Protein AF-A0A9Q0XD29-F1 (afdb_monomer)

InterPro domains:
  IPR019392 Mitoguardin [PF10265] (1-130)

Structure (mmCIF, N/CA/C/O backbone):
data_AF-A0A9Q0XD29-F1
#
_entry.id   AF-A0A9Q0XD29-F1
#
loop_
_atom_site.group_PDB
_atom_site.id
_atom_site.type_symbol
_atom_site.label_atom_id
_atom_site.label_alt_id
_atom_site.label_comp_id
_atom_site.label_asym_id
_atom_site.label_entity_id
_atom_site.label_seq_id
_atom_site.pdbx_PDB_ins_code
_atom_site.Cartn_x
_atom_site.Cartn_y
_atom_site.Cartn_z
_atom_site.occupancy
_atom_site.B_iso_or_equiv
_atom_site.auth_seq_id
_atom_site.auth_comp_id
_atom_site.auth_asym_id
_atom_site.auth_atom_id
_atom_site.pdbx_PDB_model_num
ATOM 1 N N . MET A 1 1 ? 3.319 -6.222 7.893 1.00 63.72 1 MET A N 1
ATOM 2 C CA . MET A 1 1 ? 4.554 -5.766 7.212 1.00 63.72 1 MET A CA 1
ATOM 3 C C . MET A 1 1 ? 4.750 -6.517 5.907 1.00 63.72 1 MET A C 1
ATOM 5 O O . MET A 1 1 ? 5.146 -5.903 4.927 1.00 63.72 1 MET A O 1
ATOM 9 N N . ASP A 1 2 ? 4.364 -7.785 5.903 1.00 78.88 2 ASP A N 1
ATOM 10 C CA . ASP A 1 2 ? 4.593 -8.788 4.866 1.00 78.88 2 ASP A CA 1
ATOM 11 C C . ASP A 1 2 ? 4.122 -8.338 3.481 1.00 78.88 2 ASP A C 1
ATOM 13 O O . ASP A 1 2 ? 4.849 -8.487 2.519 1.00 78.88 2 ASP A O 1
ATOM 17 N N . ALA A 1 3 ? 2.978 -7.652 3.365 1.00 83.06 3 ALA A N 1
ATOM 18 C CA . ALA A 1 3 ? 2.510 -7.166 2.063 1.00 83.06 3 ALA A CA 1
ATOM 19 C C . ALA A 1 3 ? 3.458 -6.145 1.395 1.00 83.06 3 ALA A C 1
ATOM 21 O O . ALA A 1 3 ? 3.564 -6.128 0.174 1.00 83.06 3 ALA A O 1
ATOM 22 N N . PHE A 1 4 ? 4.147 -5.287 2.160 1.00 86.19 4 PHE A N 1
ATOM 23 C CA . PHE A 1 4 ? 5.162 -4.386 1.592 1.00 86.19 4 PHE A CA 1
ATOM 24 C C . PHE A 1 4 ? 6.452 -5.142 1.257 1.00 86.19 4 PHE A C 1
ATOM 26 O O . PHE A 1 4 ? 7.097 -4.835 0.261 1.00 86.19 4 PHE A O 1
ATOM 33 N N . GLU A 1 5 ? 6.808 -6.140 2.064 1.00 85.44 5 GLU A N 1
ATOM 34 C CA . GLU A 1 5 ? 7.960 -7.012 1.818 1.00 85.44 5 GLU A CA 1
ATOM 35 C C . GLU A 1 5 ? 7.758 -7.889 0.572 1.00 85.44 5 GLU A C 1
ATOM 37 O O . GLU A 1 5 ? 8.674 -8.027 -0.235 1.00 85.44 5 GLU A O 1
ATOM 42 N N . ASP A 1 6 ? 6.541 -8.387 0.353 1.00 86.44 6 ASP A N 1
ATOM 43 C CA . ASP A 1 6 ? 6.123 -9.120 -0.844 1.00 86.44 6 ASP A CA 1
ATOM 44 C C . ASP A 1 6 ? 6.243 -8.252 -2.107 1.00 86.44 6 ASP A C 1
ATOM 46 O O . ASP A 1 6 ? 6.605 -8.745 -3.177 1.00 86.44 6 ASP A O 1
ATOM 50 N N . LEU A 1 7 ? 5.947 -6.949 -1.999 1.00 86.69 7 LEU A N 1
ATOM 51 C CA . LEU A 1 7 ? 6.101 -6.002 -3.110 1.00 86.69 7 LEU A CA 1
ATOM 52 C C . LEU A 1 7 ? 7.574 -5.683 -3.400 1.00 86.69 7 LEU A C 1
ATOM 54 O O . LEU A 1 7 ? 7.911 -5.433 -4.553 1.00 86.69 7 LEU A O 1
ATOM 58 N N . GLU A 1 8 ? 8.440 -5.702 -2.385 1.00 87.19 8 GLU A N 1
ATOM 59 C CA . GLU A 1 8 ? 9.890 -5.492 -2.519 1.00 87.19 8 GLU A CA 1
ATOM 60 C C . GLU A 1 8 ? 10.636 -6.740 -3.005 1.00 87.19 8 GLU A C 1
ATOM 62 O O . GLU A 1 8 ? 11.704 -6.638 -3.608 1.00 87.19 8 GLU A O 1
ATOM 67 N N . ASN A 1 9 ? 10.060 -7.925 -2.805 1.00 87.88 9 ASN A N 1
ATOM 68 C CA . ASN A 1 9 ? 10.660 -9.198 -3.189 1.00 87.88 9 ASN A CA 1
ATOM 69 C C . ASN A 1 9 ? 9.779 -9.966 -4.191 1.00 87.88 9 ASN A C 1
ATOM 71 O O . ASN A 1 9 ? 9.359 -11.092 -3.910 1.00 87.88 9 ASN A O 1
ATOM 75 N N . PRO A 1 10 ? 9.483 -9.403 -5.382 1.00 87.19 10 PRO A N 1
ATOM 76 C CA . PRO A 1 10 ? 8.622 -10.070 -6.342 1.00 87.19 10 PRO A CA 1
ATOM 77 C C . PRO A 1 10 ? 9.334 -11.264 -7.004 1.00 87.19 10 PRO A C 1
ATOM 79 O O . PRO A 1 10 ? 10.565 -11.378 -6.961 1.00 87.19 10 PRO A O 1
ATOM 82 N N . PRO A 1 11 ? 8.580 -12.141 -7.696 1.00 87.88 11 PRO A N 1
ATOM 83 C CA . PRO A 1 11 ? 9.147 -13.272 -8.424 1.00 87.88 11 PRO A CA 1
ATOM 84 C C . PRO A 1 11 ? 10.257 -12.857 -9.397 1.00 87.88 11 PRO A C 1
ATOM 86 O O . PRO A 1 11 ? 10.194 -11.797 -10.026 1.00 87.88 11 PRO A O 1
ATOM 89 N N . SER A 1 12 ? 11.247 -13.733 -9.602 1.00 88.19 12 SER A N 1
ATOM 90 C CA . SER A 1 12 ? 12.433 -13.439 -10.424 1.00 88.19 12 SER A CA 1
ATOM 91 C C . SER A 1 12 ? 12.107 -12.995 -11.856 1.00 88.19 12 SER A C 1
ATOM 93 O O . SER A 1 12 ? 12.862 -12.223 -12.441 1.00 88.19 12 SER A O 1
ATOM 95 N N . SER A 1 13 ? 10.975 -13.435 -12.416 1.00 89.25 13 SER A N 1
ATOM 96 C CA . SER A 1 13 ? 10.485 -13.007 -13.732 1.00 89.25 13 SER A CA 1
ATOM 97 C C . SER A 1 13 ? 10.150 -11.513 -13.785 1.00 89.25 13 SER A C 1
ATOM 99 O O . SER A 1 13 ? 10.501 -10.840 -14.752 1.00 89.25 13 SER A O 1
ATOM 101 N N . VAL A 1 14 ? 9.529 -10.976 -12.733 1.00 90.38 14 VAL A N 1
ATOM 102 C CA . VAL A 1 14 ? 9.222 -9.545 -12.608 1.00 90.38 14 VAL A CA 1
ATOM 103 C C . VAL A 1 14 ? 10.515 -8.753 -12.426 1.00 90.38 14 VAL A C 1
ATOM 105 O O . VAL A 1 14 ? 10.741 -7.770 -13.132 1.00 90.38 14 VAL A O 1
ATOM 108 N N . LEU A 1 15 ? 11.415 -9.226 -11.555 1.00 89.44 15 LEU A N 1
ATOM 109 C CA . LEU A 1 15 ? 12.724 -8.597 -11.352 1.00 89.44 15 LEU A CA 1
ATOM 110 C C . LEU A 1 15 ? 13.548 -8.533 -12.643 1.00 89.44 15 LEU A C 1
ATOM 112 O O . LEU A 1 15 ? 14.207 -7.526 -12.895 1.00 89.44 15 LEU A O 1
ATOM 116 N N . ALA A 1 16 ? 13.506 -9.578 -13.473 1.00 91.38 16 ALA A N 1
ATOM 117 C CA . ALA A 1 16 ? 14.219 -9.608 -14.746 1.00 91.38 16 ALA A CA 1
ATOM 118 C C . ALA A 1 16 ? 13.737 -8.506 -15.704 1.00 91.38 16 ALA A C 1
ATOM 120 O O . ALA A 1 16 ? 14.562 -7.860 -16.349 1.00 91.38 16 ALA A O 1
ATOM 121 N N . VAL A 1 17 ? 12.425 -8.249 -15.763 1.00 91.81 17 VAL A N 1
ATOM 122 C CA . VAL A 1 17 ? 11.849 -7.160 -16.570 1.00 91.81 17 VAL A CA 1
ATOM 123 C C . VAL A 1 17 ? 12.273 -5.796 -16.024 1.00 91.81 17 VAL A C 1
ATOM 125 O O . VAL A 1 17 ? 12.764 -4.961 -16.784 1.00 91.81 17 VAL A O 1
ATOM 128 N N . LEU A 1 18 ? 12.149 -5.578 -14.711 1.00 89.88 18 LEU A N 1
ATOM 129 C CA . LEU A 1 18 ? 12.488 -4.298 -14.077 1.00 89.88 18 LEU A CA 1
ATOM 130 C C . LEU A 1 18 ? 13.977 -3.944 -14.229 1.00 89.88 18 LEU A C 1
ATOM 132 O O . LEU A 1 18 ? 14.324 -2.794 -14.509 1.00 89.88 18 LEU A O 1
ATOM 136 N N . ARG A 1 19 ? 14.860 -4.943 -14.122 1.00 89.88 19 ARG A N 1
ATOM 137 C CA . ARG A 1 19 ? 16.319 -4.780 -14.246 1.00 89.88 19 ARG A CA 1
ATOM 138 C C . ARG A 1 19 ? 16.820 -4.733 -15.691 1.00 89.88 19 ARG A C 1
ATOM 140 O O . ARG A 1 19 ? 18.002 -4.469 -15.917 1.00 89.88 19 ARG A O 1
ATOM 147 N N . ASN A 1 20 ? 15.964 -4.975 -16.683 1.00 91.06 20 ASN A N 1
ATOM 148 C CA . ASN A 1 20 ? 16.371 -4.936 -18.081 1.00 91.06 20 ASN A CA 1
ATOM 149 C C . ASN A 1 20 ? 16.587 -3.484 -18.538 1.00 91.06 20 ASN A C 1
ATOM 151 O O . ASN A 1 20 ? 15.645 -2.699 -18.653 1.00 91.06 20 ASN A O 1
ATOM 155 N N . ARG A 1 21 ? 17.845 -3.121 -18.820 1.00 90.81 21 ARG A N 1
ATOM 156 C CA . ARG A 1 21 ? 18.217 -1.755 -19.223 1.00 90.81 21 ARG A CA 1
ATOM 157 C C . ARG A 1 21 ? 17.781 -1.385 -20.650 1.00 90.81 21 ARG A C 1
ATOM 159 O O . ARG A 1 21 ? 17.894 -0.225 -21.016 1.00 90.81 21 ARG A O 1
ATOM 166 N N . TRP A 1 22 ? 17.351 -2.353 -21.464 1.00 93.50 22 TRP A N 1
ATOM 167 C CA . TRP A 1 22 ? 16.911 -2.128 -22.852 1.00 93.50 22 TRP A CA 1
ATOM 168 C C . TRP A 1 22 ? 15.405 -1.868 -22.949 1.00 93.50 22 TRP A C 1
ATOM 170 O O . TRP A 1 22 ? 14.921 -1.470 -24.004 1.00 93.50 22 TRP A O 1
ATOM 180 N N . LEU A 1 23 ? 14.661 -2.095 -21.864 1.00 92.06 23 LEU A N 1
ATOM 181 C CA . LEU A 1 23 ? 13.231 -1.816 -21.795 1.00 92.06 23 LEU A CA 1
ATOM 182 C C . LEU A 1 23 ? 12.995 -0.397 -21.285 1.00 92.06 23 LEU A C 1
ATOM 184 O O . LEU A 1 23 ? 13.657 0.045 -20.344 1.00 92.06 23 LEU A O 1
ATOM 188 N N . SER A 1 24 ? 12.019 0.291 -21.880 1.00 92.88 24 SER A N 1
ATOM 189 C CA . SER A 1 24 ? 11.592 1.606 -21.408 1.00 92.88 24 SER A CA 1
ATOM 190 C C . SER A 1 24 ? 10.929 1.512 -20.036 1.00 92.88 24 SER A C 1
ATOM 192 O O . SER A 1 24 ? 10.308 0.504 -19.686 1.00 92.88 24 SER A O 1
ATOM 194 N N . ASP A 1 25 ? 10.994 2.598 -19.273 1.00 90.88 25 ASP A N 1
ATOM 195 C CA . ASP A 1 25 ? 10.361 2.652 -17.955 1.00 90.88 25 ASP A CA 1
ATOM 196 C C . ASP A 1 25 ? 8.836 2.535 -18.040 1.00 90.88 25 ASP A C 1
ATOM 198 O O . ASP A 1 25 ? 8.233 1.856 -17.216 1.00 90.88 25 ASP A O 1
ATOM 202 N N . SER A 1 26 ? 8.219 3.086 -19.091 1.00 91.25 26 SER A N 1
ATOM 203 C CA . SER A 1 26 ? 6.784 2.920 -19.360 1.00 91.25 26 SER A CA 1
ATOM 204 C C . SER A 1 26 ? 6.392 1.460 -19.601 1.00 91.25 26 SER A C 1
ATOM 206 O O . SER A 1 26 ? 5.336 1.009 -19.152 1.00 91.25 26 SER A O 1
ATOM 208 N N . PHE A 1 27 ? 7.253 0.694 -20.280 1.00 93.75 27 PHE A N 1
ATOM 209 C CA . PHE A 1 27 ? 7.034 -0.731 -20.485 1.00 93.75 27 PHE A CA 1
ATOM 210 C C . PHE A 1 27 ? 7.166 -1.496 -19.168 1.00 93.75 27 PHE A C 1
ATOM 212 O O . PHE A 1 27 ? 6.320 -2.330 -18.862 1.00 93.75 27 PHE A O 1
ATOM 219 N N . LYS A 1 28 ? 8.196 -1.191 -18.369 1.00 93.81 28 LYS A N 1
ATOM 220 C CA . LYS A 1 28 ? 8.404 -1.798 -17.046 1.00 93.81 28 LYS A CA 1
ATOM 221 C C . LYS A 1 28 ? 7.217 -1.554 -16.117 1.00 93.81 28 LYS A C 1
ATOM 223 O O . LYS A 1 28 ? 6.744 -2.494 -15.486 1.00 93.81 28 LYS A O 1
ATOM 228 N N . GLU A 1 29 ? 6.722 -0.321 -16.076 1.00 92.69 29 GLU A N 1
ATOM 229 C CA . GLU A 1 29 ? 5.557 0.082 -15.287 1.00 92.69 29 GLU A CA 1
ATOM 230 C C . GLU A 1 29 ? 4.301 -0.690 -15.7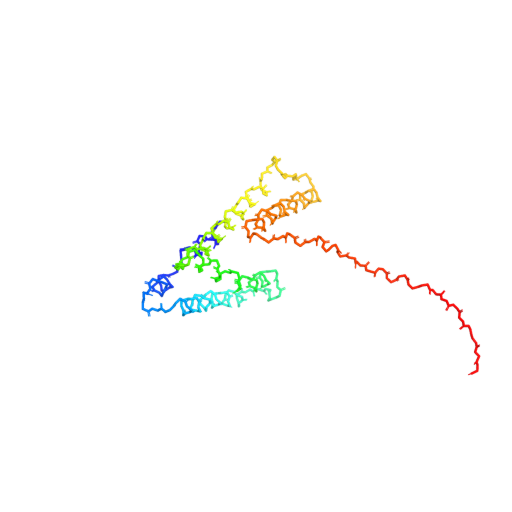22 1.00 92.69 29 GLU A C 1
ATOM 232 O O . GLU A 1 29 ? 3.632 -1.314 -14.899 1.00 92.69 29 GLU A O 1
ATOM 237 N N . THR A 1 30 ? 4.045 -0.761 -17.033 1.00 93.38 30 THR A N 1
ATOM 238 C CA . THR A 1 30 ? 2.904 -1.506 -17.596 1.00 93.38 30 THR A CA 1
ATOM 239 C C . THR A 1 30 ? 3.002 -3.009 -17.322 1.00 93.38 30 THR A C 1
ATOM 241 O O . THR A 1 30 ? 2.016 -3.647 -16.944 1.00 93.38 30 THR A O 1
ATOM 244 N N . ALA A 1 31 ? 4.187 -3.595 -17.498 1.00 92.81 31 ALA A N 1
ATOM 245 C CA . ALA A 1 31 ? 4.426 -5.013 -17.253 1.00 92.81 31 ALA A CA 1
ATOM 246 C C . ALA A 1 31 ? 4.226 -5.365 -15.773 1.00 92.81 31 ALA A C 1
ATOM 248 O O . ALA A 1 31 ? 3.580 -6.367 -15.460 1.00 92.81 31 ALA A O 1
ATOM 249 N N . LEU A 1 32 ? 4.720 -4.518 -14.866 1.00 92.44 32 LEU A N 1
ATOM 250 C CA . LEU A 1 32 ? 4.533 -4.685 -13.429 1.00 92.44 32 LEU A CA 1
ATOM 251 C C . LEU A 1 32 ? 3.057 -4.560 -13.036 1.00 92.44 32 LEU A C 1
ATOM 253 O O . LEU A 1 32 ? 2.537 -5.440 -12.352 1.00 92.44 32 LEU A O 1
ATOM 257 N N . ALA A 1 33 ? 2.360 -3.531 -13.526 1.00 92.94 33 ALA A N 1
ATOM 258 C CA . ALA A 1 33 ? 0.929 -3.361 -13.290 1.00 92.94 33 ALA A CA 1
ATOM 259 C C . ALA A 1 33 ? 0.125 -4.575 -13.774 1.00 92.94 33 ALA A C 1
ATOM 261 O O . ALA A 1 33 ? -0.728 -5.084 -13.048 1.00 92.94 33 ALA A O 1
ATOM 262 N N . THR A 1 34 ? 0.460 -5.112 -14.949 1.00 93.31 34 THR A N 1
ATOM 263 C CA . THR A 1 34 ? -0.180 -6.314 -15.505 1.00 93.31 34 THR A CA 1
ATOM 264 C C . THR A 1 34 ? 0.087 -7.558 -14.651 1.00 93.31 34 THR A C 1
ATOM 266 O O . THR A 1 34 ? -0.808 -8.390 -14.459 1.00 93.31 34 THR A O 1
ATOM 269 N N . ALA A 1 35 ? 1.299 -7.697 -14.106 1.00 92.06 35 ALA A N 1
ATOM 270 C CA . ALA A 1 35 ? 1.645 -8.793 -13.207 1.00 92.06 35 ALA A CA 1
ATOM 271 C C . ALA A 1 35 ? 0.849 -8.711 -11.893 1.00 92.06 35 ALA A C 1
ATOM 273 O O . ALA A 1 35 ? 0.194 -9.686 -11.515 1.00 92.06 35 ALA A O 1
ATOM 274 N N . CYS A 1 36 ? 0.828 -7.542 -11.242 1.00 91.94 36 CYS A N 1
ATOM 275 C CA . CYS A 1 36 ? 0.031 -7.294 -10.037 1.00 91.94 36 CYS A CA 1
ATOM 276 C C . CYS A 1 36 ? -1.461 -7.558 -10.283 1.00 91.94 36 CYS A C 1
ATOM 278 O O . CYS A 1 36 ? -2.104 -8.275 -9.514 1.00 91.94 36 CYS A O 1
ATOM 280 N N . TRP A 1 37 ? -1.993 -7.042 -11.394 1.00 93.75 37 TRP A N 1
ATOM 281 C CA . TRP A 1 37 ? -3.375 -7.252 -11.811 1.00 93.75 37 TRP A CA 1
ATOM 282 C C . TRP A 1 37 ? -3.723 -8.732 -11.952 1.00 93.75 37 TRP A C 1
ATOM 284 O O . TRP A 1 37 ? -4.737 -9.191 -11.430 1.00 93.75 37 TRP A O 1
ATOM 294 N N . SER A 1 38 ? -2.864 -9.502 -12.622 1.00 92.56 38 SER A N 1
ATOM 295 C CA . SER A 1 38 ? -3.083 -10.933 -12.852 1.00 92.56 38 SER A CA 1
ATOM 296 C C . SER A 1 38 ? -3.173 -11.707 -11.536 1.00 92.56 38 SER A C 1
ATOM 298 O O . SER A 1 38 ? -4.059 -12.548 -11.369 1.00 92.56 38 SER A O 1
ATOM 300 N N . VAL A 1 39 ? -2.304 -11.379 -10.574 1.00 91.38 39 VAL A N 1
ATOM 301 C CA . VAL A 1 39 ? -2.303 -11.978 -9.232 1.00 91.38 39 VAL A CA 1
ATOM 302 C C . VAL A 1 39 ? -3.576 -11.615 -8.468 1.00 91.38 39 VAL A C 1
ATOM 304 O O . VAL A 1 39 ? -4.246 -12.503 -7.940 1.00 91.38 39 VAL A O 1
ATOM 307 N N . LEU A 1 40 ? -3.945 -10.332 -8.428 1.00 92.00 40 LEU A N 1
ATOM 308 C CA . LEU A 1 40 ? -5.142 -9.870 -7.717 1.00 92.00 40 LEU A CA 1
ATOM 309 C C . LEU A 1 40 ? -6.421 -10.432 -8.337 1.00 92.00 40 LEU A C 1
ATOM 311 O O . LEU A 1 40 ? -7.306 -10.890 -7.617 1.00 92.00 40 LEU A O 1
ATOM 315 N N . LYS A 1 41 ? -6.499 -10.498 -9.668 1.00 91.88 41 LYS A N 1
ATOM 316 C CA . LYS A 1 41 ? -7.619 -11.113 -10.383 1.00 91.88 41 LYS A CA 1
ATOM 317 C C . LYS A 1 41 ? -7.733 -12.607 -10.092 1.00 91.88 41 LYS A C 1
ATOM 319 O O . LYS A 1 41 ? -8.846 -13.101 -9.913 1.00 91.88 41 LYS A O 1
ATOM 324 N N . ALA A 1 42 ? -6.612 -13.327 -10.025 1.00 93.62 42 ALA A N 1
ATOM 325 C CA . ALA A 1 42 ? -6.603 -14.733 -9.634 1.00 93.62 42 ALA A CA 1
ATOM 326 C C . ALA A 1 42 ? -7.080 -14.911 -8.185 1.00 93.62 42 ALA A C 1
ATOM 328 O O . ALA A 1 42 ? -7.977 -15.715 -7.946 1.00 93.62 42 ALA A O 1
ATOM 329 N N . LYS A 1 43 ? -6.568 -14.108 -7.239 1.00 92.44 43 LYS A N 1
ATOM 330 C CA . LYS A 1 43 ? -7.008 -14.137 -5.834 1.00 92.44 43 LYS A CA 1
ATOM 331 C C . LYS A 1 43 ? -8.492 -13.793 -5.682 1.00 92.44 43 LYS A C 1
ATOM 333 O O . LYS A 1 43 ? -9.193 -14.479 -4.946 1.00 92.44 43 LYS A O 1
ATOM 338 N N . ARG A 1 44 ? -9.002 -12.802 -6.422 1.00 93.56 44 ARG A N 1
ATOM 339 C CA . ARG A 1 44 ? -10.423 -12.407 -6.406 1.00 93.56 44 ARG A CA 1
ATOM 340 C C . ARG A 1 44 ? -11.347 -13.567 -6.797 1.00 93.56 44 ARG A C 1
ATOM 342 O O . ARG A 1 44 ? -12.398 -13.731 -6.194 1.00 93.56 44 ARG A O 1
ATOM 349 N N . ARG A 1 45 ? -10.940 -14.414 -7.751 1.00 93.19 45 ARG A N 1
ATOM 350 C CA . ARG A 1 45 ? -11.706 -15.609 -8.167 1.00 93.19 45 ARG A CA 1
ATOM 351 C C . ARG A 1 45 ? -11.782 -16.703 -7.101 1.00 93.19 45 ARG A C 1
ATOM 353 O O . ARG A 1 45 ? -12.633 -17.576 -7.209 1.00 93.19 45 ARG A O 1
ATOM 360 N N . LEU A 1 46 ? -10.892 -16.672 -6.112 1.00 94.12 46 LEU A N 1
ATOM 361 C CA . LEU A 1 46 ? -10.855 -17.631 -5.008 1.00 94.12 46 LEU A CA 1
ATOM 362 C C . LEU A 1 46 ? -11.660 -17.151 -3.791 1.00 94.12 46 LEU A C 1
ATOM 364 O O . LEU A 1 46 ? -11.729 -17.861 -2.789 1.00 94.12 46 LEU A O 1
ATOM 368 N N . LEU A 1 47 ? -12.252 -15.953 -3.847 1.00 94.25 47 LEU A N 1
ATOM 369 C CA . LEU A 1 47 ? -13.051 -15.422 -2.749 1.00 94.25 47 LEU A CA 1
ATOM 370 C C . LEU A 1 47 ? -14.399 -16.136 -2.666 1.00 94.25 47 LEU A C 1
ATOM 372 O O . LEU A 1 47 ? -15.125 -16.239 -3.650 1.00 94.25 47 LEU A O 1
ATOM 376 N N . MET A 1 48 ? -14.758 -16.562 -1.455 1.00 93.75 48 MET A N 1
ATOM 377 C CA . MET A 1 48 ? -16.077 -17.139 -1.178 1.00 93.75 48 MET A CA 1
ATOM 378 C C . MET A 1 48 ? -17.199 -16.099 -1.293 1.00 93.75 48 MET A C 1
ATOM 380 O O . MET A 1 48 ? -18.313 -16.439 -1.677 1.00 93.75 48 MET A O 1
ATOM 384 N N . VAL A 1 49 ? -16.905 -14.836 -0.958 1.00 93.31 49 VAL A N 1
ATOM 385 C CA . VAL A 1 49 ? -17.855 -13.718 -1.013 1.00 93.31 49 VAL A CA 1
ATOM 386 C C . VAL A 1 49 ? -17.382 -12.723 -2.081 1.00 93.31 49 VAL A C 1
ATOM 388 O O . VAL A 1 49 ? -16.430 -11.978 -1.824 1.00 93.31 49 VAL A O 1
ATOM 391 N N . PRO A 1 50 ? -18.001 -12.703 -3.277 1.00 87.94 50 PRO A N 1
ATOM 392 C CA . PRO A 1 50 ? -17.523 -11.915 -4.416 1.00 87.94 50 PRO A CA 1
ATOM 393 C C . PRO A 1 50 ? -17.614 -10.396 -4.208 1.00 87.94 50 PRO A C 1
ATOM 395 O O . PRO A 1 50 ? -16.772 -9.683 -4.744 1.00 87.94 50 PRO A O 1
ATOM 398 N N . ASP A 1 51 ? -18.540 -9.919 -3.373 1.00 91.88 51 ASP A N 1
ATOM 399 C CA . ASP A 1 51 ? -18.706 -8.499 -3.005 1.00 91.88 51 ASP A CA 1
ATOM 400 C C . ASP A 1 51 ? -18.410 -8.253 -1.515 1.00 91.88 51 ASP A C 1
ATOM 402 O O . ASP A 1 51 ? -19.001 -7.408 -0.849 1.00 91.88 51 ASP A O 1
ATOM 406 N N . GLY A 1 52 ? -17.506 -9.053 -0.947 1.00 93.75 52 GLY A N 1
ATOM 407 C CA . GLY A 1 52 ? -17.046 -8.866 0.424 1.00 93.75 52 GLY A CA 1
ATOM 408 C C . GLY A 1 52 ? -15.990 -7.765 0.542 1.00 93.75 52 GLY A C 1
ATOM 409 O O . GLY A 1 52 ? -15.402 -7.319 -0.445 1.00 93.75 52 GLY A O 1
ATOM 410 N N . PHE A 1 53 ? -15.649 -7.413 1.784 1.00 94.81 53 PHE A N 1
ATOM 411 C CA . PHE A 1 53 ? -14.577 -6.462 2.102 1.00 94.81 53 PHE A CA 1
ATOM 412 C C . PHE A 1 53 ? -13.270 -6.748 1.339 1.00 94.81 53 PHE A C 1
ATOM 414 O O . PHE A 1 53 ? -12.683 -5.841 0.757 1.00 94.81 53 PHE A O 1
ATOM 421 N N . ILE A 1 54 ? -12.842 -8.016 1.276 1.00 93.81 54 ILE A N 1
ATOM 422 C CA . ILE A 1 54 ? -11.597 -8.405 0.592 1.00 93.81 54 ILE A CA 1
ATOM 423 C C . ILE A 1 54 ? -11.668 -8.167 -0.925 1.00 93.81 54 ILE A C 1
ATOM 425 O O . ILE A 1 54 ? -10.661 -7.812 -1.534 1.00 93.81 54 ILE A O 1
ATOM 429 N N . SER A 1 55 ? -12.845 -8.303 -1.541 1.00 94.31 55 SER A N 1
ATOM 430 C CA . SER A 1 55 ? -13.016 -8.001 -2.966 1.00 94.31 55 SER A CA 1
ATOM 431 C C . SER A 1 55 ? -12.826 -6.508 -3.241 1.00 94.31 55 SER A C 1
ATOM 433 O O . SER A 1 55 ? -12.050 -6.141 -4.128 1.00 94.31 55 SER A O 1
ATOM 435 N N . HIS A 1 56 ? -13.436 -5.647 -2.417 1.00 94.56 56 HIS A N 1
ATOM 436 C CA . HIS A 1 56 ? -13.240 -4.195 -2.479 1.00 94.56 56 HIS A CA 1
ATOM 437 C C . HIS A 1 56 ? -11.796 -3.789 -2.169 1.00 94.56 56 HIS A C 1
ATOM 439 O O . HIS A 1 56 ? -11.227 -2.947 -2.865 1.00 94.56 56 HIS A O 1
ATOM 445 N N . PHE A 1 57 ? -11.165 -4.436 -1.189 1.00 92.88 57 PHE A N 1
ATOM 446 C CA . PHE A 1 57 ? -9.751 -4.241 -0.887 1.00 92.88 57 PHE A CA 1
ATOM 447 C C . PHE A 1 57 ? -8.860 -4.571 -2.093 1.00 92.88 57 PHE A C 1
ATOM 449 O O . PHE A 1 57 ? -7.941 -3.811 -2.40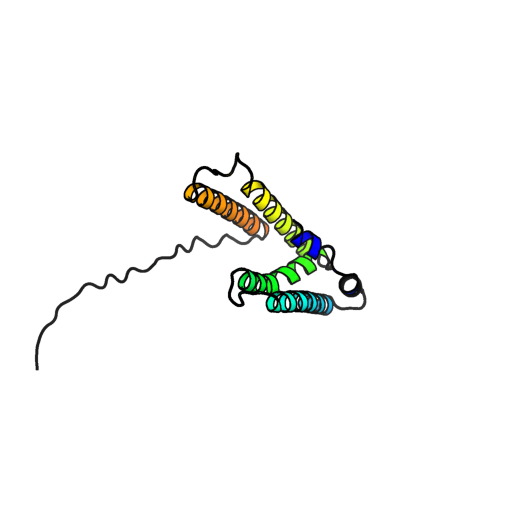3 1.00 92.88 57 PHE A O 1
ATOM 456 N N . TYR A 1 58 ? -9.146 -5.652 -2.828 1.00 93.56 58 TYR A N 1
ATOM 457 C CA . TYR A 1 58 ? -8.430 -5.960 -4.068 1.00 93.56 58 TYR A CA 1
ATOM 458 C C . TYR A 1 58 ? -8.661 -4.919 -5.157 1.00 93.56 58 TYR A C 1
ATOM 460 O O . TYR A 1 58 ? -7.724 -4.633 -5.893 1.00 93.56 58 TYR A O 1
ATOM 468 N N . SER A 1 59 ? -9.849 -4.316 -5.246 1.00 93.31 59 SER A N 1
ATOM 469 C CA . SER A 1 59 ? -10.109 -3.233 -6.205 1.00 93.31 59 SER A CA 1
ATOM 470 C C . SER A 1 59 ? -9.254 -1.997 -5.929 1.00 93.31 59 SER A C 1
ATOM 472 O O . SER A 1 59 ? -8.700 -1.421 -6.857 1.00 93.31 59 SER A O 1
ATOM 474 N N . VAL A 1 60 ? -9.061 -1.631 -4.659 1.00 93.44 60 VAL A N 1
ATOM 475 C CA . VAL A 1 60 ? -8.125 -0.554 -4.291 1.00 93.44 60 VAL A CA 1
ATOM 476 C C . VAL A 1 60 ? -6.674 -0.978 -4.547 1.00 93.44 60 VAL A C 1
ATOM 478 O O . VAL A 1 60 ? -5.889 -0.230 -5.132 1.00 93.44 60 VAL A O 1
ATOM 481 N N . SER A 1 61 ? -6.316 -2.207 -4.165 1.00 93.00 61 SER A N 1
ATOM 482 C CA . SER A 1 61 ? -4.956 -2.747 -4.325 1.00 93.00 61 SER A CA 1
ATOM 483 C C . SER A 1 61 ? -4.512 -2.815 -5.790 1.00 93.00 61 SER A C 1
ATOM 485 O O . SER A 1 61 ? -3.333 -2.640 -6.081 1.00 93.00 61 SER A O 1
ATOM 487 N N . GLU A 1 62 ? -5.446 -3.018 -6.721 1.00 92.00 62 GLU A N 1
ATOM 488 C CA . GLU A 1 62 ? -5.198 -3.062 -8.168 1.00 92.00 62 GLU A CA 1
ATOM 489 C C . GLU A 1 62 ? -4.563 -1.768 -8.697 1.00 92.00 62 GLU A C 1
ATOM 491 O O . GLU A 1 62 ? -3.787 -1.813 -9.649 1.00 92.00 62 GLU A O 1
ATOM 496 N N . HIS A 1 63 ? -4.825 -0.637 -8.038 1.00 91.81 63 HIS A N 1
ATOM 497 C CA . HIS A 1 63 ? -4.245 0.662 -8.373 1.00 91.81 63 HIS A CA 1
ATOM 498 C C . HIS A 1 63 ? -3.038 1.016 -7.504 1.00 91.81 63 HIS A C 1
ATOM 500 O O . HIS A 1 63 ? -2.051 1.558 -7.999 1.00 91.81 63 HIS A O 1
ATOM 506 N N . VAL A 1 64 ? -3.099 0.702 -6.210 1.00 92.62 64 VAL A N 1
ATOM 507 C CA . VAL A 1 64 ? -2.083 1.141 -5.246 1.00 92.62 64 VAL A CA 1
ATOM 508 C C . VAL A 1 64 ? -0.835 0.252 -5.290 1.00 92.62 64 VAL A C 1
ATOM 510 O O . VAL A 1 64 ? 0.286 0.760 -5.297 1.00 92.62 64 VAL A O 1
ATOM 513 N N . SER A 1 65 ? -0.994 -1.073 -5.365 1.00 93.00 65 SER A N 1
ATOM 514 C CA . SER A 1 65 ? 0.133 -2.013 -5.312 1.00 93.00 65 SER A CA 1
ATOM 515 C C . SER A 1 65 ? 1.126 -1.872 -6.475 1.00 93.00 65 SER A C 1
ATOM 517 O O . SER A 1 65 ? 2.325 -1.912 -6.197 1.00 93.00 65 SER A O 1
ATOM 519 N N . PRO A 1 66 ? 0.704 -1.672 -7.744 1.00 93.56 66 PRO A N 1
ATOM 520 C CA . PRO A 1 66 ? 1.645 -1.448 -8.841 1.00 93.56 66 PRO A CA 1
ATOM 521 C C . PRO A 1 66 ? 2.529 -0.220 -8.641 1.00 93.56 66 PRO A C 1
ATOM 523 O O . PRO A 1 66 ? 3.734 -0.302 -8.859 1.00 93.56 66 PRO A O 1
ATOM 526 N N . ILE A 1 67 ? 1.942 0.898 -8.201 1.00 93.56 67 ILE A N 1
ATOM 527 C CA . ILE A 1 67 ? 2.670 2.151 -7.974 1.00 93.56 67 ILE A CA 1
ATOM 528 C C . ILE A 1 67 ? 3.685 1.970 -6.847 1.00 93.56 67 ILE A C 1
ATOM 530 O O . ILE A 1 67 ? 4.836 2.364 -7.001 1.00 93.56 67 ILE A O 1
ATOM 534 N N . LEU A 1 68 ? 3.288 1.319 -5.750 1.00 94.50 68 LEU A N 1
ATOM 535 C CA . LEU A 1 68 ? 4.188 1.035 -4.634 1.00 94.50 68 LEU A CA 1
ATOM 536 C C . LEU A 1 68 ? 5.339 0.113 -5.048 1.00 94.50 68 LEU A C 1
ATOM 538 O O . LEU A 1 68 ? 6.494 0.445 -4.808 1.00 94.50 68 LEU A O 1
ATOM 542 N N . ALA A 1 69 ? 5.050 -1.005 -5.722 1.00 93.50 69 ALA A N 1
ATOM 543 C CA . ALA A 1 69 ? 6.090 -1.908 -6.212 1.00 93.50 69 ALA A CA 1
ATOM 544 C C . ALA A 1 69 ? 7.032 -1.210 -7.204 1.00 93.50 69 ALA A C 1
ATOM 546 O O . ALA A 1 69 ? 8.246 -1.406 -7.148 1.00 93.50 69 ALA A O 1
ATOM 547 N N . PHE A 1 70 ? 6.496 -0.369 -8.094 1.00 94.25 70 PHE A N 1
ATOM 548 C CA . PHE A 1 70 ? 7.317 0.403 -9.022 1.00 94.25 70 PHE A CA 1
ATOM 549 C C . PHE A 1 70 ? 8.142 1.471 -8.303 1.00 94.25 70 PHE A C 1
ATOM 551 O O . PHE A 1 70 ? 9.271 1.726 -8.699 1.00 94.25 70 PHE A O 1
ATOM 558 N N . GLY A 1 71 ? 7.616 2.072 -7.238 1.00 93.94 71 GLY A N 1
ATOM 559 C CA . GLY A 1 71 ? 8.375 2.973 -6.384 1.00 93.94 71 GLY A CA 1
ATOM 560 C C . GLY A 1 71 ? 9.525 2.263 -5.684 1.00 93.94 71 GLY A C 1
ATOM 561 O O . GLY A 1 71 ? 10.639 2.760 -5.715 1.00 93.94 71 GLY A O 1
ATOM 562 N N . PHE A 1 72 ? 9.297 1.074 -5.128 1.00 92.94 72 PHE A N 1
ATOM 563 C CA . PHE A 1 72 ? 10.340 0.341 -4.407 1.00 92.94 72 PHE A CA 1
ATOM 564 C C . PHE A 1 72 ? 11.437 -0.241 -5.307 1.00 92.94 72 PHE A C 1
ATOM 566 O O . PHE A 1 72 ? 12.576 -0.389 -4.872 1.00 92.94 72 PHE A O 1
ATOM 573 N N . LEU A 1 73 ? 11.097 -0.621 -6.543 1.00 91.06 73 LEU A N 1
ATOM 574 C CA . LEU A 1 73 ? 11.981 -1.413 -7.411 1.00 91.06 73 LEU A CA 1
ATOM 575 C C . LEU A 1 73 ? 12.349 -0.736 -8.729 1.00 91.06 73 LEU A C 1
ATOM 577 O O . LEU A 1 73 ? 13.217 -1.225 -9.458 1.00 91.06 73 LEU A O 1
ATOM 581 N N . GLY A 1 74 ? 11.634 0.323 -9.086 1.00 86.88 74 GLY A N 1
ATOM 582 C CA . GLY A 1 74 ? 11.824 1.052 -10.326 1.00 86.88 74 GLY A CA 1
ATOM 583 C C . GLY A 1 74 ? 13.023 2.000 -10.270 1.00 86.88 74 GLY A C 1
ATOM 584 O O . GLY A 1 74 ? 13.612 2.234 -9.219 1.00 86.88 74 GLY A O 1
ATOM 585 N N . PRO A 1 75 ? 13.398 2.583 -11.418 1.00 85.12 75 PRO A N 1
ATOM 586 C CA . PRO A 1 75 ? 14.578 3.441 -11.523 1.00 85.12 75 PRO A CA 1
ATOM 587 C C . PRO A 1 75 ? 14.338 4.893 -11.072 1.00 85.12 75 PRO A C 1
ATOM 589 O O . PRO A 1 75 ? 15.268 5.696 -11.092 1.00 85.12 75 PRO A O 1
ATOM 592 N N . LYS A 1 76 ? 13.100 5.265 -10.717 1.00 88.62 76 LYS A N 1
ATOM 593 C CA . LYS A 1 76 ? 12.720 6.646 -10.380 1.00 88.62 76 LYS A CA 1
ATOM 594 C C . LYS A 1 76 ? 12.992 6.936 -8.900 1.00 88.62 76 LYS A C 1
ATOM 596 O O . LYS A 1 76 ? 12.169 6.603 -8.052 1.00 88.62 76 LYS A O 1
ATOM 601 N N . GLU A 1 77 ? 14.097 7.620 -8.614 1.00 88.81 77 GLU A N 1
ATOM 602 C CA . GLU A 1 77 ? 14.555 7.935 -7.249 1.00 88.81 77 GLU A CA 1
ATOM 603 C C . GLU A 1 77 ? 13.508 8.691 -6.416 1.00 88.81 77 GLU A C 1
ATOM 605 O O . GLU A 1 77 ? 13.108 8.209 -5.363 1.00 88.81 77 GLU A O 1
ATOM 610 N N . HIS A 1 78 ? 12.948 9.788 -6.936 1.00 91.31 78 HIS A N 1
ATOM 611 C CA . HIS A 1 78 ? 11.902 10.544 -6.233 1.00 91.31 78 HIS A CA 1
ATOM 612 C C . HIS A 1 78 ? 10.672 9.686 -5.883 1.00 91.31 78 HIS A C 1
ATOM 614 O O . HIS A 1 78 ? 10.107 9.792 -4.798 1.00 91.31 78 HIS A O 1
ATOM 620 N N . LEU A 1 79 ? 10.238 8.805 -6.793 1.00 91.88 79 LEU A N 1
ATOM 621 C CA . LEU A 1 79 ? 9.107 7.916 -6.516 1.00 91.88 79 LEU A CA 1
ATOM 622 C C . LEU A 1 79 ? 9.460 6.890 -5.429 1.00 91.88 79 LEU A C 1
ATOM 624 O O . LEU A 1 79 ? 8.611 6.581 -4.593 1.00 91.88 79 LEU A O 1
ATOM 628 N N . SER A 1 80 ? 10.698 6.391 -5.429 1.00 93.44 80 SER A N 1
ATOM 629 C CA . SER A 1 80 ? 11.217 5.507 -4.384 1.00 93.44 80 SER A CA 1
ATOM 630 C C . SER A 1 80 ? 11.238 6.189 -3.022 1.00 93.44 80 SER A C 1
ATOM 632 O O . SER A 1 80 ? 10.797 5.591 -2.042 1.00 93.44 80 SER A O 1
ATOM 634 N N . GLU A 1 81 ? 11.689 7.440 -2.944 1.00 93.62 81 GLU A N 1
ATOM 635 C CA . GLU A 1 81 ? 11.678 8.222 -1.702 1.00 93.62 81 GLU A CA 1
ATOM 636 C C . GLU A 1 81 ? 10.256 8.407 -1.168 1.00 93.62 81 GLU A C 1
ATOM 638 O O . GLU A 1 81 ? 9.985 8.085 -0.009 1.00 93.62 81 GLU A O 1
ATOM 643 N N . VAL A 1 82 ? 9.323 8.828 -2.028 1.00 94.19 82 VAL A N 1
ATOM 644 C CA . VAL A 1 82 ? 7.914 9.014 -1.656 1.00 94.19 82 VAL A CA 1
ATOM 645 C C . VAL A 1 82 ? 7.281 7.704 -1.186 1.00 94.19 82 VAL A C 1
ATOM 647 O O . VAL A 1 82 ? 6.637 7.669 -0.135 1.00 94.19 82 VAL A O 1
ATOM 650 N N . CYS A 1 83 ? 7.479 6.606 -1.920 1.00 94.38 83 CYS A N 1
ATOM 651 C CA . CYS A 1 83 ? 6.934 5.304 -1.535 1.00 94.38 83 CYS A CA 1
ATOM 652 C C . CYS A 1 83 ? 7.588 4.777 -0.251 1.00 94.38 83 CYS A C 1
ATOM 654 O O . CYS A 1 83 ? 6.899 4.199 0.591 1.00 94.38 83 CYS A O 1
ATOM 656 N N . GLY A 1 84 ? 8.891 4.999 -0.063 1.00 93.56 84 GLY A N 1
ATOM 657 C CA . GLY A 1 84 ? 9.620 4.635 1.150 1.00 93.56 84 GLY A CA 1
ATOM 658 C C . GLY A 1 84 ? 9.129 5.408 2.375 1.00 93.56 84 GLY A C 1
ATOM 659 O O . GLY A 1 84 ? 8.876 4.810 3.424 1.00 93.56 84 GLY A O 1
ATOM 660 N N . PHE A 1 85 ? 8.905 6.715 2.231 1.00 94.81 85 PHE A N 1
ATOM 661 C CA . PHE A 1 85 ? 8.306 7.541 3.276 1.00 94.81 85 PHE A CA 1
ATOM 662 C C . PHE A 1 85 ? 6.890 7.064 3.615 1.00 94.81 85 PHE A C 1
ATOM 664 O O . PHE A 1 85 ? 6.576 6.846 4.788 1.00 94.81 85 PHE A O 1
ATOM 671 N N . PHE A 1 86 ? 6.060 6.812 2.598 1.00 94.62 86 PHE A N 1
ATOM 672 C CA . PHE A 1 86 ? 4.719 6.261 2.781 1.00 94.62 86 PHE A CA 1
ATOM 673 C C . PHE A 1 86 ? 4.741 4.926 3.532 1.00 94.62 86 PHE A C 1
ATOM 675 O O . PHE A 1 86 ? 4.050 4.773 4.542 1.00 94.62 86 PHE A O 1
ATOM 682 N N . LYS A 1 87 ? 5.589 3.982 3.104 1.00 94.31 87 LYS A N 1
ATOM 683 C CA . LYS A 1 87 ? 5.794 2.692 3.778 1.00 94.31 87 LYS A CA 1
ATOM 684 C C . LYS A 1 87 ? 6.131 2.897 5.253 1.00 94.31 87 LYS A C 1
ATOM 686 O O . LYS A 1 87 ? 5.527 2.246 6.106 1.00 94.31 87 LYS A O 1
ATOM 691 N N . HIS A 1 88 ? 7.051 3.812 5.562 1.00 94.31 88 HIS A N 1
ATOM 692 C CA . HIS A 1 88 ? 7.428 4.102 6.942 1.00 94.31 88 HIS A CA 1
ATOM 693 C C . HIS A 1 88 ? 6.238 4.614 7.764 1.00 94.31 88 HIS A C 1
ATOM 695 O O . HIS A 1 88 ? 6.004 4.117 8.864 1.00 94.31 88 HIS A O 1
ATOM 701 N N . GLN A 1 89 ? 5.446 5.552 7.231 1.00 95.56 89 GLN A N 1
ATOM 702 C CA . GLN A 1 89 ? 4.274 6.078 7.939 1.00 95.56 89 GLN A CA 1
ATOM 703 C C . GLN A 1 89 ? 3.227 4.998 8.216 1.00 95.56 89 GLN A C 1
ATOM 705 O O . GLN A 1 89 ? 2.726 4.923 9.336 1.00 95.56 89 GLN A O 1
ATOM 710 N N . ILE A 1 90 ? 2.938 4.122 7.249 1.00 93.88 90 ILE A N 1
ATOM 711 C CA . ILE A 1 90 ? 1.986 3.018 7.447 1.00 93.88 90 ILE A CA 1
ATOM 712 C C . ILE A 1 90 ? 2.518 1.997 8.460 1.00 93.88 90 ILE A C 1
ATOM 714 O O . ILE A 1 90 ? 1.767 1.515 9.305 1.00 93.88 90 ILE A O 1
ATOM 718 N N . GLN A 1 91 ? 3.813 1.674 8.420 1.00 93.81 91 GLN A N 1
ATOM 719 C CA . GLN A 1 91 ? 4.416 0.769 9.400 1.00 93.81 91 GLN A CA 1
ATOM 720 C C . GLN A 1 91 ? 4.361 1.331 10.821 1.00 93.81 91 GLN A C 1
ATOM 722 O O . GLN A 1 91 ? 4.100 0.572 11.751 1.00 93.81 91 GLN A O 1
ATOM 727 N N . GLN A 1 92 ? 4.602 2.632 10.998 1.00 94.62 92 GLN A N 1
ATOM 728 C CA . GLN A 1 92 ? 4.482 3.272 12.308 1.00 94.62 92 GLN A CA 1
ATOM 729 C C . GLN A 1 92 ? 3.025 3.371 12.754 1.00 94.62 92 GLN A C 1
ATOM 731 O O . GLN A 1 92 ? 2.731 3.019 13.883 1.00 94.62 92 GLN A O 1
ATOM 736 N N . TYR A 1 93 ? 2.103 3.732 11.859 1.00 95.88 93 TYR A N 1
ATOM 737 C CA . TYR A 1 93 ? 0.668 3.723 12.149 1.00 95.88 93 TYR A CA 1
ATOM 738 C C . TYR A 1 93 ? 0.201 2.368 12.692 1.00 95.88 93 TYR A C 1
ATOM 740 O O . TYR A 1 93 ? -0.447 2.308 13.730 1.00 95.88 93 TYR A O 1
ATOM 748 N N . LEU A 1 94 ? 0.587 1.272 12.031 1.00 94.06 94 LEU A N 1
ATOM 749 C CA . LEU A 1 94 ? 0.251 -0.072 12.495 1.00 94.06 94 LEU A CA 1
ATOM 750 C C . LEU A 1 94 ? 0.849 -0.384 13.868 1.00 94.06 94 LEU A C 1
ATOM 752 O O . LEU A 1 94 ? 0.201 -1.071 14.641 1.00 94.06 94 LEU A O 1
ATOM 756 N N . LYS A 1 95 ? 2.061 0.091 14.178 1.00 95.00 95 LYS A N 1
ATOM 757 C CA . LYS A 1 95 ? 2.651 -0.083 15.515 1.00 95.00 95 LYS A CA 1
ATOM 758 C C . LYS A 1 95 ? 1.872 0.706 16.562 1.00 95.00 95 LYS A C 1
ATOM 760 O O . LYS A 1 95 ? 1.484 0.122 17.566 1.00 95.00 95 LYS A O 1
ATOM 765 N N . ASP A 1 96 ? 1.591 1.976 16.281 1.00 96.50 96 ASP A N 1
ATOM 766 C CA . ASP A 1 96 ? 0.854 2.864 17.181 1.00 96.50 96 ASP A CA 1
ATOM 767 C C . ASP A 1 96 ? -0.545 2.327 17.488 1.00 96.50 96 ASP A C 1
ATOM 769 O O . ASP A 1 96 ? -1.008 2.440 18.616 1.00 96.50 96 ASP A O 1
ATOM 773 N N . MET A 1 97 ? -1.212 1.700 16.508 1.00 95.56 97 MET A N 1
ATOM 774 C CA . MET A 1 97 ? -2.525 1.089 16.723 1.00 95.56 97 MET A CA 1
ATOM 775 C C . MET A 1 97 ? -2.504 0.077 17.871 1.00 95.56 97 MET A C 1
ATOM 777 O O . MET A 1 97 ? -3.501 -0.027 18.574 1.00 95.56 97 MET A O 1
ATOM 781 N N . PHE A 1 98 ? -1.404 -0.654 18.072 1.00 95.00 98 PHE A N 1
ATOM 782 C CA . PHE A 1 98 ? -1.258 -1.673 19.120 1.00 95.00 98 PHE A CA 1
ATOM 783 C C . PHE A 1 98 ? -0.476 -1.186 20.347 1.00 95.00 98 PHE A C 1
ATOM 785 O O . PHE A 1 98 ? -0.160 -1.991 21.224 1.00 95.00 98 PHE A O 1
ATOM 792 N N . ASP A 1 99 ? -0.172 0.107 20.427 1.00 95.69 99 ASP A N 1
ATOM 793 C CA . ASP A 1 99 ? 0.492 0.705 21.576 1.00 95.69 99 ASP A CA 1
ATOM 794 C C . ASP A 1 99 ? -0.546 1.087 22.644 1.00 95.69 99 ASP A C 1
ATOM 796 O O . ASP A 1 99 ? -1.459 1.879 22.401 1.00 95.69 99 ASP A O 1
ATOM 800 N N . LEU A 1 100 ? -0.413 0.504 23.837 1.00 94.19 100 LEU A N 1
ATOM 801 C CA . LEU A 1 100 ? -1.336 0.714 24.956 1.00 94.19 100 LEU A CA 1
ATOM 802 C C . LEU A 1 100 ? -1.220 2.117 25.568 1.00 94.19 100 LEU A C 1
ATOM 804 O O . LEU A 1 100 ? -2.159 2.561 26.229 1.00 94.19 100 LEU A O 1
ATOM 808 N N . ASP A 1 101 ? -0.101 2.808 25.340 1.00 95.69 101 ASP A N 1
ATOM 809 C CA . ASP A 1 101 ? 0.094 4.187 25.785 1.00 95.69 101 ASP A CA 1
ATOM 810 C C . ASP A 1 101 ? -0.553 5.190 24.814 1.00 95.69 101 ASP A C 1
ATOM 812 O O . ASP A 1 101 ? -0.842 6.328 25.193 1.00 95.69 101 ASP A O 1
ATOM 816 N N . LEU A 1 102 ? -0.814 4.775 23.567 1.00 93.88 102 LEU A N 1
ATOM 817 C CA . LEU A 1 102 ? -1.407 5.615 22.521 1.00 93.88 102 LEU A CA 1
ATOM 818 C C . LEU A 1 102 ? -2.886 5.310 22.259 1.00 93.88 102 LEU A C 1
ATOM 820 O O . LEU A 1 102 ? -3.612 6.203 21.825 1.00 93.88 102 LEU A O 1
ATOM 824 N N . VAL A 1 103 ? -3.338 4.076 22.503 1.00 96.75 103 VAL A N 1
ATOM 825 C CA . VAL A 1 103 ? -4.682 3.605 22.140 1.00 96.75 103 VAL A CA 1
ATOM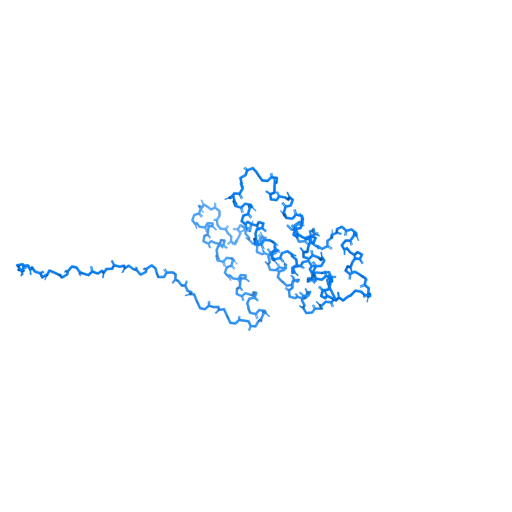 826 C C . VAL A 1 103 ? -5.390 2.953 23.323 1.00 96.75 103 VAL A C 1
ATOM 828 O O . VAL A 1 103 ? -4.891 2.016 23.947 1.00 96.75 103 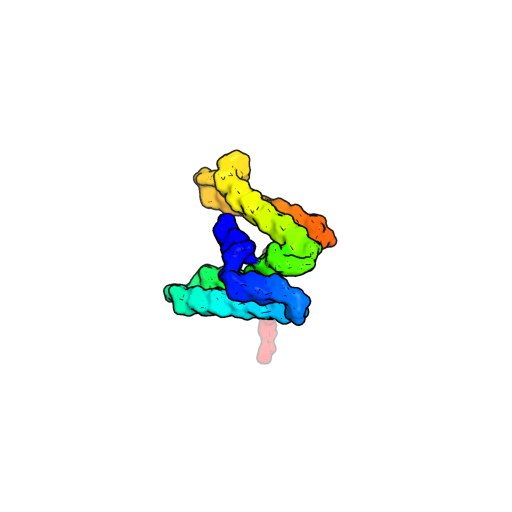VAL A O 1
ATOM 831 N N . ARG A 1 104 ? -6.615 3.406 23.613 1.00 96.81 104 ARG A N 1
ATOM 832 C CA . ARG A 1 104 ? -7.416 2.921 24.744 1.00 96.81 104 ARG A CA 1
ATOM 833 C C . ARG A 1 104 ? -8.306 1.750 24.342 1.00 96.81 104 ARG A C 1
ATOM 835 O O . ARG A 1 104 ? -9.357 1.907 23.725 1.00 96.81 104 ARG A O 1
ATOM 842 N N . TYR A 1 105 ? -7.941 0.564 24.818 1.00 95.25 105 TYR A N 1
ATOM 843 C CA . TYR A 1 105 ? -8.650 -0.697 24.563 1.00 95.25 105 TYR A CA 1
ATOM 844 C C . TYR A 1 105 ? -9.834 -0.980 25.506 1.00 95.25 105 TYR A C 1
ATOM 846 O O . TYR A 1 105 ? -10.377 -2.083 25.518 1.00 95.25 105 TYR A O 1
ATOM 854 N N . ASN A 1 106 ? -10.258 -0.004 26.313 1.00 95.00 106 ASN A N 1
ATOM 855 C CA . ASN A 1 106 ? -11.300 -0.201 27.326 1.00 95.00 106 ASN A CA 1
ATOM 856 C C . ASN A 1 106 ? -12.695 -0.418 26.728 1.00 95.00 106 ASN A C 1
ATOM 858 O O . ASN A 1 106 ? -13.491 -1.172 27.283 1.00 95.00 106 ASN A O 1
ATOM 862 N N . THR A 1 107 ? -13.020 0.280 25.637 1.00 96.75 107 THR A N 1
ATOM 863 C CA . THR A 1 107 ? -14.324 0.187 24.969 1.00 96.75 107 THR A CA 1
ATOM 864 C C . THR A 1 107 ? -14.168 0.390 23.465 1.00 96.75 107 THR A C 1
ATOM 866 O O . THR A 1 107 ? -13.254 1.084 23.022 1.00 96.75 107 THR A O 1
ATOM 869 N N . VAL A 1 108 ? -15.089 -0.177 22.679 1.00 97.00 108 VAL A N 1
ATOM 870 C CA . VAL A 1 108 ? 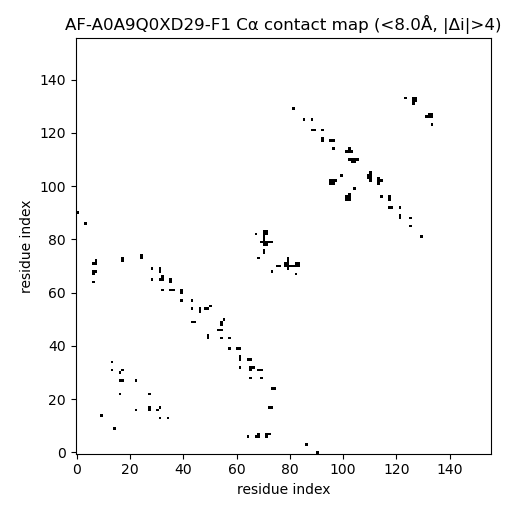-15.087 -0.047 21.210 1.00 97.00 108 VAL A CA 1
ATOM 871 C C . VAL A 1 108 ? -15.110 1.418 20.736 1.00 97.00 108 VAL A C 1
ATOM 873 O O . VAL A 1 108 ? -14.339 1.732 19.832 1.00 97.00 108 VAL A O 1
ATOM 876 N N . PRO A 1 109 ? -15.909 2.337 21.321 1.00 97.38 109 PRO A N 1
ATOM 877 C CA . PRO A 1 109 ? -15.916 3.735 20.883 1.00 97.38 109 PRO A CA 1
ATOM 878 C C . PRO A 1 109 ? -14.583 4.457 21.110 1.00 97.38 109 PRO A C 1
ATOM 880 O O . PRO A 1 109 ? -14.139 5.185 20.231 1.00 97.38 109 PRO A O 1
ATOM 883 N N . LEU A 1 110 ? -13.928 4.235 22.257 1.00 96.81 110 LEU A N 1
ATOM 884 C CA . LEU A 1 110 ? -12.627 4.854 22.545 1.00 96.81 110 LEU A CA 1
ATOM 885 C C . LEU A 1 110 ? -11.543 4.330 21.600 1.00 96.81 110 LEU A C 1
ATOM 887 O O . LEU A 1 110 ? -10.785 5.119 21.049 1.00 96.81 110 LEU A O 1
ATOM 891 N N . LEU A 1 111 ? -11.535 3.018 21.351 1.00 96.94 111 LEU A N 1
ATOM 892 C CA . LEU A 1 111 ? -10.624 2.395 20.395 1.00 96.94 111 LEU A CA 1
ATOM 893 C C . LEU A 1 111 ? -10.801 2.977 18.984 1.00 96.94 111 LEU A C 1
ATOM 895 O O . LEU A 1 111 ? -9.819 3.290 18.316 1.00 96.94 111 LEU A O 1
ATOM 899 N N . ALA A 1 112 ? -12.048 3.118 18.527 1.00 97.12 112 ALA A N 1
ATOM 900 C CA . ALA A 1 112 ? -12.347 3.663 17.206 1.00 97.12 112 ALA A CA 1
ATOM 901 C C . ALA A 1 112 ? -11.891 5.124 17.070 1.00 97.12 112 ALA A C 1
ATOM 903 O O . ALA A 1 112 ? -11.303 5.481 16.049 1.00 97.12 112 ALA A O 1
ATOM 904 N N . GLU A 1 113 ? -12.129 5.942 18.099 1.00 97.06 113 GLU A N 1
ATOM 905 C CA . GLU A 1 113 ? -11.685 7.337 18.140 1.00 97.06 113 GLU A CA 1
ATOM 906 C C . GLU A 1 113 ? -10.156 7.437 18.085 1.00 97.06 113 GLU A C 1
ATOM 908 O O . GLU A 1 113 ? -9.616 8.152 17.242 1.00 97.06 113 GLU A O 1
ATOM 913 N N . ASP A 1 114 ? -9.447 6.668 18.914 1.00 97.38 114 ASP A N 1
ATOM 914 C CA . ASP A 1 114 ? -7.984 6.719 18.979 1.00 97.38 114 ASP A CA 1
ATOM 915 C C . ASP A 1 114 ? -7.345 6.237 17.657 1.00 97.38 114 ASP A C 1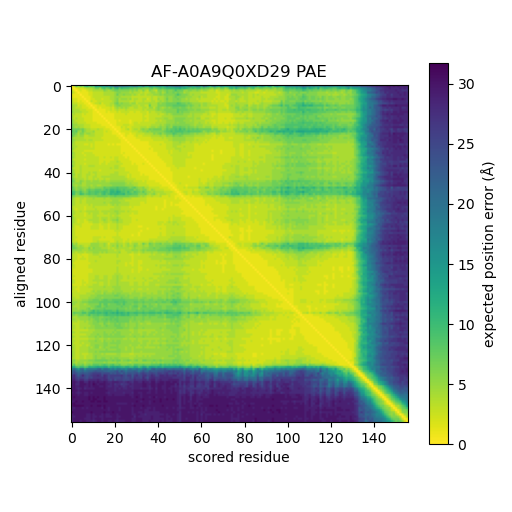
ATOM 917 O O . ASP A 1 114 ? -6.438 6.883 17.127 1.00 97.38 114 ASP A O 1
ATOM 921 N N . ILE A 1 115 ? -7.866 5.162 17.0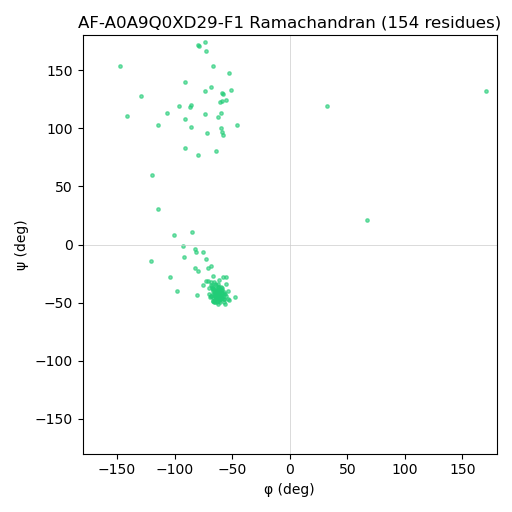45 1.00 96.56 115 ILE A N 1
ATOM 922 C CA . ILE A 1 115 ? -7.421 4.696 15.717 1.00 96.56 115 ILE A CA 1
ATOM 923 C C . ILE A 1 115 ? -7.666 5.770 14.644 1.00 96.56 115 ILE A C 1
ATOM 925 O O . ILE A 1 115 ? -6.802 6.010 13.793 1.00 96.56 115 ILE A O 1
ATOM 929 N N . LEU A 1 116 ? -8.821 6.443 14.675 1.00 96.69 116 LEU A N 1
ATOM 930 C CA . LEU A 1 116 ? -9.142 7.502 13.718 1.00 96.69 116 LEU A CA 1
ATOM 931 C C . LEU A 1 116 ? -8.202 8.706 13.874 1.00 96.69 116 LEU A C 1
ATOM 933 O O . LEU A 1 116 ? -7.720 9.239 12.871 1.00 96.69 116 LEU A O 1
ATOM 937 N N . GLN A 1 117 ? -7.897 9.109 15.108 1.00 96.81 117 GLN A N 1
ATOM 938 C CA . GLN A 1 117 ? -6.944 10.183 15.393 1.00 96.81 117 GLN A CA 1
ATOM 939 C C . GLN A 1 117 ? -5.538 9.843 14.890 1.00 96.81 117 GLN A C 1
ATOM 941 O O . GLN A 1 117 ? -4.906 10.672 14.227 1.00 96.81 117 GLN A O 1
ATOM 946 N N . LEU A 1 118 ? -5.069 8.611 15.114 1.00 97.25 118 LEU A N 1
ATOM 947 C CA . LEU A 1 118 ? -3.802 8.134 14.556 1.00 97.25 118 LEU A CA 1
ATOM 948 C C . LEU A 1 118 ? -3.802 8.195 13.020 1.00 97.25 118 LEU A C 1
ATOM 950 O O . LEU A 1 118 ? -2.833 8.668 12.421 1.00 97.25 118 LEU A O 1
ATOM 954 N N . SER A 1 119 ? -4.897 7.781 12.374 1.00 95.94 119 SER A N 1
ATOM 955 C CA . SER A 1 119 ? -5.032 7.818 10.913 1.00 95.94 119 SER A CA 1
ATOM 956 C C . SER A 1 119 ? -4.971 9.248 10.367 1.00 95.94 119 SER A C 1
ATOM 958 O O . SER A 1 119 ? -4.288 9.501 9.369 1.00 95.94 119 SER A O 1
ATOM 960 N N . ARG A 1 120 ? -5.657 10.199 11.014 1.00 95.62 120 ARG A N 1
ATOM 961 C CA . ARG A 1 120 ? -5.648 11.622 10.630 1.00 95.62 120 ARG A CA 1
ATOM 962 C C . ARG A 1 120 ? -4.252 12.218 10.752 1.00 95.62 120 ARG A C 1
ATOM 964 O O . ARG A 1 120 ? -3.720 12.718 9.764 1.00 95.62 120 ARG A O 1
ATOM 971 N N . ARG A 1 121 ? -3.605 12.035 11.905 1.00 95.75 121 ARG A N 1
ATOM 972 C CA . ARG A 1 121 ? -2.239 12.516 12.153 1.00 95.75 121 ARG A CA 1
ATOM 973 C C . ARG A 1 121 ? -1.244 12.001 11.112 1.00 95.75 121 ARG A C 1
ATOM 975 O O . ARG A 1 121 ? -0.405 12.747 10.617 1.00 95.75 121 ARG A O 1
ATOM 982 N N . ARG A 1 122 ? -1.318 10.714 10.760 1.00 95.38 122 ARG A N 1
ATOM 983 C CA . ARG A 1 122 ? -0.438 10.115 9.740 1.00 95.38 122 ARG A CA 1
ATOM 984 C C . ARG A 1 122 ? -0.733 10.664 8.345 1.00 95.38 122 ARG A C 1
ATOM 986 O O . ARG A 1 122 ? 0.202 10.890 7.581 1.00 95.38 122 ARG A O 1
ATOM 993 N N . SER A 1 123 ? -2.000 10.933 8.038 1.00 93.56 123 SER A N 1
ATOM 994 C CA . SER A 1 123 ? -2.411 11.558 6.775 1.00 93.56 123 SER A CA 1
ATOM 995 C C . SER A 1 123 ? -1.883 12.989 6.646 1.00 93.56 123 SER A C 1
ATOM 997 O O . SER A 1 123 ? -1.357 13.341 5.596 1.00 93.56 123 SER A O 1
ATOM 999 N N . GLU A 1 124 ? -1.938 13.788 7.713 1.00 94.56 124 GLU A N 1
ATOM 1000 C CA . GLU A 1 124 ? -1.367 15.144 7.747 1.00 94.56 124 GLU A CA 1
ATOM 1001 C C . GLU A 1 124 ? 0.144 15.134 7.492 1.00 94.56 124 GLU A C 1
ATOM 1003 O O . GLU A 1 124 ? 0.644 15.912 6.683 1.00 94.56 124 GLU A O 1
ATOM 1008 N N . ILE A 1 125 ? 0.872 14.207 8.125 1.00 95.25 125 ILE A N 1
ATOM 1009 C CA . ILE A 1 125 ? 2.316 14.037 7.911 1.00 95.25 125 ILE A CA 1
ATOM 1010 C C . ILE A 1 125 ? 2.614 13.680 6.446 1.00 95.25 125 ILE A C 1
ATOM 1012 O O . ILE A 1 125 ? 3.551 14.219 5.856 1.00 95.25 125 ILE A O 1
ATOM 1016 N N . LEU A 1 126 ? 1.823 12.782 5.851 1.00 93.81 126 LEU A N 1
ATOM 1017 C CA . LEU A 1 126 ? 1.967 12.387 4.447 1.00 93.81 126 LEU A CA 1
ATOM 1018 C C . LEU A 1 126 ? 1.684 13.544 3.483 1.00 93.81 126 LEU A C 1
ATOM 1020 O O . LEU A 1 126 ? 2.460 13.765 2.556 1.00 93.81 126 LEU A O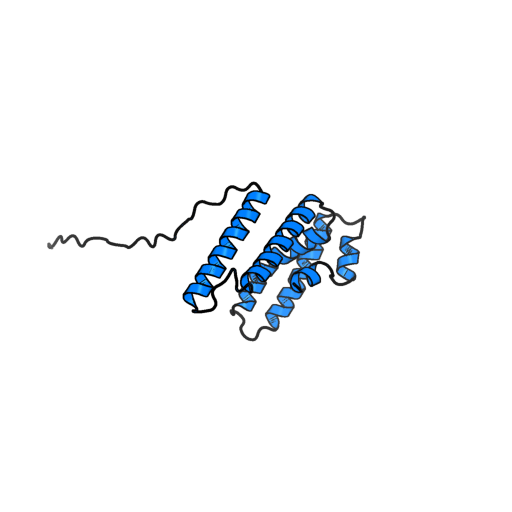 1
ATOM 1024 N N . LEU A 1 127 ? 0.605 14.292 3.709 1.00 92.06 127 LEU A N 1
ATOM 1025 C CA . LEU A 1 127 ? 0.229 15.443 2.887 1.00 92.06 127 LEU A CA 1
ATOM 1026 C C . LEU A 1 127 ? 1.268 16.564 2.983 1.00 92.06 127 LEU A C 1
ATOM 1028 O O . LEU A 1 127 ? 1.703 17.085 1.956 1.00 92.06 127 LEU A O 1
ATOM 1032 N N . GLY A 1 128 ? 1.744 16.850 4.198 1.00 93.25 128 GLY A N 1
ATOM 1033 C CA . GLY A 1 128 ? 2.817 17.812 4.435 1.00 93.25 128 GLY A CA 1
ATOM 1034 C C . GLY A 1 128 ? 4.118 17.434 3.724 1.00 93.25 128 GLY A C 1
ATOM 1035 O O . GLY A 1 128 ? 4.774 18.301 3.155 1.00 93.25 128 GLY A O 1
ATOM 1036 N N . TYR A 1 129 ? 4.465 16.143 3.683 1.00 92.25 129 TYR A N 1
ATOM 1037 C CA . TYR A 1 129 ? 5.632 15.662 2.937 1.00 92.25 129 TYR A CA 1
ATOM 1038 C C . TYR A 1 129 ? 5.479 15.828 1.417 1.00 92.25 129 TYR A C 1
ATOM 1040 O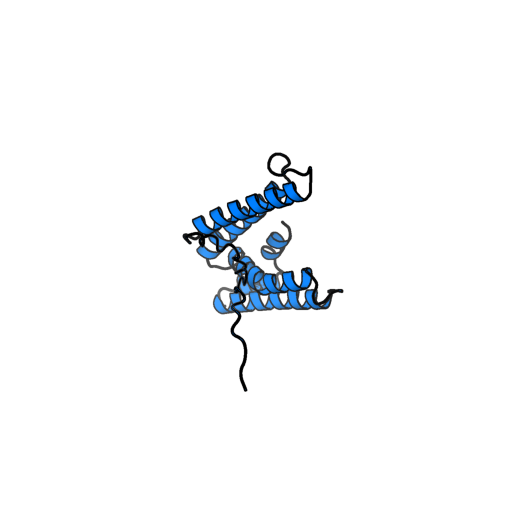 O . TYR A 1 129 ? 6.435 16.189 0.737 1.00 92.25 129 TYR A O 1
ATOM 1048 N N . LEU A 1 130 ? 4.275 15.608 0.882 1.00 88.56 130 LEU A N 1
ATOM 1049 C CA . LEU A 1 130 ? 3.981 15.785 -0.544 1.00 88.56 130 LEU A CA 1
ATOM 1050 C C . LEU A 1 130 ? 3.852 17.261 -0.964 1.00 88.56 130 LEU A C 1
ATOM 1052 O O . LEU A 1 130 ? 3.702 17.537 -2.153 1.00 88.56 130 LEU A O 1
ATOM 1056 N N . GLY A 1 131 ? 3.885 18.204 -0.015 1.00 84.19 131 GLY A N 1
ATOM 1057 C CA . GLY A 1 131 ? 3.651 19.625 -0.280 1.00 84.19 131 GLY A CA 1
ATOM 1058 C C . GLY A 1 131 ? 2.213 19.934 -0.709 1.00 84.19 131 GLY A C 1
ATOM 1059 O O . GLY A 1 131 ? 1.969 20.958 -1.344 1.00 84.19 131 GLY A O 1
ATOM 1060 N N . VAL A 1 132 ? 1.267 19.043 -0.397 1.00 73.25 132 VAL A N 1
ATOM 1061 C CA . VAL A 1 132 ? -0.158 19.211 -0.695 1.00 73.25 132 VAL A CA 1
ATOM 1062 C C . VAL A 1 132 ? -0.828 19.766 0.558 1.00 73.25 132 VAL A C 1
ATOM 1064 O O . VAL A 1 132 ? -0.791 19.127 1.609 1.00 73.25 132 VAL A O 1
ATOM 1067 N N . GLU A 1 133 ? -1.435 20.952 0.468 1.00 52.69 133 GLU A N 1
ATOM 1068 C CA . GLU A 1 133 ? -2.260 21.473 1.562 1.00 52.69 133 GLU A CA 1
ATOM 1069 C C . GLU A 1 133 ? -3.393 20.483 1.851 1.00 52.69 133 GLU A C 1
ATOM 1071 O O . GLU A 1 133 ? -4.072 20.012 0.933 1.00 52.69 133 GLU A O 1
ATOM 1076 N N . ALA A 1 134 ? -3.571 20.120 3.125 1.00 53.12 134 ALA A N 1
ATOM 1077 C CA . ALA A 1 134 ? -4.610 19.178 3.505 1.00 53.12 134 ALA A CA 1
ATOM 1078 C C . ALA A 1 134 ? -5.980 19.711 3.052 1.00 53.12 134 ALA A C 1
ATOM 1080 O O . ALA A 1 134 ? -6.291 20.874 3.328 1.00 53.12 134 ALA A O 1
ATOM 1081 N N . PRO A 1 135 ? -6.805 18.905 2.355 1.00 47.94 135 PRO A N 1
ATOM 1082 C CA . PRO A 1 135 ? -8.145 19.339 2.006 1.00 47.94 135 PRO A CA 1
ATOM 1083 C C . PRO A 1 135 ? -8.897 19.655 3.299 1.00 47.94 135 PRO A C 1
ATOM 1085 O O . PRO A 1 135 ? -8.979 18.819 4.199 1.00 47.94 135 PRO A O 1
ATOM 1088 N N . SER A 1 136 ? -9.402 20.887 3.389 1.00 45.47 136 SER A N 1
ATOM 1089 C CA . SER A 1 136 ? -10.237 21.346 4.497 1.00 45.47 136 SER A CA 1
ATOM 1090 C C . SER A 1 136 ? -11.376 20.346 4.708 1.00 45.47 136 SER A C 1
ATOM 1092 O O . SER A 1 136 ? -11.981 19.896 3.734 1.00 45.47 136 SER A O 1
ATOM 1094 N N . GLU A 1 137 ? -11.610 19.951 5.959 1.00 45.56 137 GLU A N 1
ATOM 1095 C CA . GLU A 1 137 ? -12.575 18.926 6.356 1.00 45.56 137 GLU A CA 1
ATOM 1096 C C . GLU A 1 137 ? -13.928 19.121 5.653 1.00 45.56 137 GLU A C 1
ATOM 1098 O O . GLU A 1 137 ? -14.734 19.969 6.037 1.00 45.56 137 GLU A O 1
ATOM 1103 N N . MET A 1 138 ? -14.217 18.313 4.630 1.00 43.38 138 MET A N 1
ATOM 1104 C CA . MET A 1 138 ? -15.562 18.237 4.071 1.00 43.38 138 MET A CA 1
ATOM 1105 C C . MET A 1 138 ? -16.386 17.345 5.000 1.00 43.38 138 MET A C 1
ATOM 1107 O O . MET A 1 138 ? -16.596 16.160 4.742 1.00 43.38 138 MET A O 1
ATOM 1111 N N . ASN A 1 139 ? -16.790 17.909 6.140 1.00 49.69 139 ASN A N 1
ATOM 1112 C CA . ASN A 1 139 ? -17.806 17.303 6.985 1.00 49.69 139 ASN A CA 1
ATOM 1113 C C . ASN A 1 139 ? -19.051 17.079 6.128 1.00 49.69 139 ASN A C 1
ATOM 1115 O O . ASN A 1 139 ? -19.562 18.012 5.509 1.00 49.69 139 ASN A O 1
ATOM 1119 N N . GLY A 1 140 ? -19.518 15.831 6.091 1.00 50.22 140 GLY A N 1
ATOM 1120 C CA . GLY A 1 140 ? -20.785 15.466 5.484 1.00 50.22 140 GLY A CA 1
ATOM 1121 C C . GLY A 1 140 ? -21.915 16.239 6.150 1.00 50.22 140 GLY A C 1
ATOM 1122 O O . GLY A 1 140 ? -22.452 15.822 7.174 1.00 50.22 140 GLY A O 1
ATOM 1123 N N . THR A 1 141 ? -22.291 17.368 5.563 1.00 39.12 141 THR A N 1
ATOM 1124 C CA . THR A 1 141 ? -23.588 17.978 5.792 1.00 39.12 141 THR A CA 1
ATOM 1125 C C . THR A 1 141 ? -24.609 17.091 5.095 1.00 39.12 141 THR A C 1
ATOM 1127 O O . THR A 1 141 ? -24.859 17.194 3.897 1.00 39.12 141 THR A O 1
ATOM 1130 N N . LEU A 1 142 ? -25.213 16.186 5.865 1.00 46.88 142 LEU A N 1
ATOM 1131 C CA . LEU A 1 142 ? -26.576 15.766 5.576 1.00 46.88 142 LEU A CA 1
ATOM 1132 C C . LEU A 1 142 ? -27.408 17.049 5.630 1.00 46.88 142 LEU A C 1
ATOM 1134 O O . LEU A 1 142 ? -27.727 17.541 6.712 1.00 46.88 142 LEU A O 1
ATOM 1138 N N . ALA A 1 143 ? -27.657 17.649 4.466 1.00 39.34 143 ALA A N 1
ATOM 1139 C CA . ALA A 1 143 ? -28.638 18.706 4.330 1.00 39.34 143 ALA A CA 1
ATOM 1140 C C . ALA A 1 143 ? -29.973 18.098 4.763 1.00 39.34 143 ALA A C 1
ATOM 1142 O O . ALA A 1 143 ? -30.568 17.293 4.052 1.00 39.34 143 ALA A O 1
ATOM 1143 N N . GLY A 1 144 ? -30.370 18.396 5.998 1.00 40.81 144 GLY A N 1
ATOM 1144 C CA . GLY A 1 144 ? -31.705 18.110 6.475 1.00 40.81 144 GLY A CA 1
ATOM 1145 C C . GLY A 1 144 ? -32.670 18.905 5.615 1.00 40.81 144 GLY A C 1
ATOM 1146 O O . GLY A 1 144 ? -32.708 20.131 5.712 1.00 40.81 144 GLY A O 1
ATOM 1147 N N . ASP A 1 145 ? -33.429 18.200 4.783 1.00 39.25 145 ASP A N 1
ATOM 1148 C CA . ASP A 1 145 ? -34.627 18.720 4.138 1.00 39.25 145 ASP A CA 1
ATOM 1149 C C . ASP A 1 145 ? -35.662 19.046 5.225 1.00 39.25 145 ASP A C 1
ATOM 1151 O O . ASP A 1 145 ? -36.577 18.280 5.512 1.00 39.25 145 ASP A O 1
ATOM 1155 N N . ASN A 1 146 ? -35.499 20.201 5.868 1.00 42.06 146 ASN A N 1
ATOM 1156 C CA . ASN A 1 146 ? -36.587 20.906 6.526 1.00 42.06 146 ASN A CA 1
ATOM 1157 C C . ASN A 1 146 ? -37.183 21.866 5.497 1.00 42.06 146 ASN A C 1
ATOM 1159 O O . ASN A 1 146 ? -36.835 23.045 5.458 1.00 42.06 146 ASN A O 1
ATOM 1163 N N . VAL A 1 147 ? -38.076 21.349 4.654 1.00 43.62 147 VAL A N 1
ATOM 1164 C CA . VAL A 1 147 ? -39.016 22.188 3.905 1.00 43.62 147 VAL A CA 1
ATOM 1165 C C . VAL A 1 147 ? -40.237 22.406 4.807 1.00 43.62 147 VAL A C 1
ATOM 1167 O O . VAL A 1 147 ? -40.882 21.424 5.180 1.00 43.62 147 VAL A O 1
ATOM 1170 N N . PRO A 1 148 ? -40.569 23.648 5.202 1.00 37.41 148 PRO A N 1
ATOM 1171 C CA . PRO A 1 148 ? -41.800 23.920 5.932 1.00 37.41 148 PRO A CA 1
ATOM 1172 C C . PRO A 1 148 ? -43.014 23.699 5.022 1.00 37.41 148 PRO A C 1
ATOM 1174 O O . PRO A 1 148 ? -43.021 24.144 3.875 1.00 37.41 148 PRO A O 1
ATOM 1177 N N . LEU A 1 149 ? -44.044 23.030 5.550 1.00 40.69 149 LEU A N 1
ATOM 1178 C CA . LEU A 1 149 ? -45.385 23.022 4.967 1.00 40.69 149 LEU A CA 1
ATOM 1179 C C . LEU A 1 149 ? -45.909 24.464 4.910 1.00 40.69 149 LEU A C 1
ATOM 1181 O O . LEU A 1 149 ? -46.208 25.040 5.957 1.00 40.69 149 LEU A O 1
ATOM 1185 N N . GLU A 1 150 ? -46.083 25.005 3.707 1.00 37.84 150 GLU A N 1
ATOM 1186 C CA . GLU A 1 150 ? -47.004 26.116 3.480 1.00 37.84 150 GLU A CA 1
ATOM 1187 C C . GLU A 1 150 ? -48.249 25.608 2.752 1.00 37.84 150 GLU A C 1
ATOM 1189 O O . GLU A 1 150 ? -48.219 25.133 1.617 1.00 37.84 150 GLU A O 1
ATOM 1194 N N . ASP A 1 151 ? -49.331 25.676 3.515 1.00 40.19 151 ASP A N 1
ATOM 1195 C CA . ASP A 1 151 ? -50.729 25.552 3.150 1.00 40.19 151 ASP A CA 1
ATOM 1196 C C . ASP A 1 151 ? -51.124 26.643 2.143 1.00 40.19 151 ASP A C 1
ATOM 1198 O O . ASP A 1 151 ? -51.004 27.829 2.438 1.00 40.19 151 ASP A O 1
ATOM 1202 N N . PHE A 1 152 ? -51.626 26.244 0.973 1.00 40.03 152 PHE A N 1
ATOM 1203 C CA . PHE A 1 152 ? -52.543 27.062 0.182 1.00 40.03 152 PHE A CA 1
ATOM 1204 C C . PHE A 1 152 ? -53.603 26.151 -0.429 1.00 40.03 152 PHE A C 1
ATOM 1206 O O . PHE A 1 152 ? -53.324 25.306 -1.282 1.00 40.03 152 PHE A O 1
ATOM 1213 N N . GLY A 1 153 ? -54.819 26.319 0.083 1.00 33.97 153 GLY A N 1
ATOM 1214 C CA . GLY A 1 153 ? -55.998 25.559 -0.280 1.00 33.97 153 GLY A CA 1
ATOM 1215 C C . GLY A 1 153 ? -56.595 25.887 -1.648 1.00 33.97 153 GLY A C 1
ATOM 1216 O O . GLY A 1 153 ? -56.174 26.805 -2.345 1.00 33.97 153 GLY A O 1
ATOM 1217 N N . GLU A 1 154 ? -57.600 25.065 -1.964 1.00 37.16 154 GLU A N 1
ATOM 1218 C CA . GLU A 1 154 ? -58.802 25.326 -2.770 1.00 37.16 154 GLU A CA 1
ATOM 1219 C C . GLU A 1 154 ? -58.702 26.323 -3.939 1.00 37.16 154 GLU A C 1
ATOM 1221 O O . GLU A 1 154 ? -58.608 27.531 -3.745 1.00 37.16 154 GLU A O 1
ATOM 1226 N N . ALA A 1 155 ? -58.963 25.842 -5.161 1.00 38.44 155 ALA A N 1
ATOM 1227 C CA . ALA A 1 155 ? -60.305 25.952 -5.754 1.00 38.44 155 ALA A CA 1
ATOM 1228 C C . ALA A 1 155 ? -60.327 25.551 -7.249 1.00 38.44 155 ALA A C 1
ATOM 1230 O O . ALA A 1 155 ? -59.564 26.085 -8.050 1.00 38.44 155 ALA A O 1
ATOM 1231 N N . VAL A 1 156 ? -61.322 24.705 -7.563 1.00 39.12 156 VAL A N 1
ATOM 1232 C CA . VAL A 1 156 ? -61.940 24.349 -8.867 1.00 39.12 156 VAL A CA 1
ATOM 1233 C C . VAL A 1 156 ? -61.155 23.453 -9.826 1.00 39.12 156 VAL A C 1
ATOM 1235 O O . VAL A 1 156 ? -60.212 23.923 -10.493 1.00 39.12 156 VAL A O 1
#

Mean predicted aligned error: 9.73 Å

Sequence (156 aa):
MDAFEDLENPPSSVLAVLRNRWLSDSFKETALATACWSVLKAKRRLLMVPDGFISHFYSVSEHVSPILAFGFLGPKEHLSEVCGFFKHQIQQYLKDMFDLDLVRYNTVPLLAEDILQLSRRRSEILLGYLGVEAPSEMNGTLAGDNVPLEDFGEAV

Organism: NCBI:txid171643

Secondary structure (DSSP, 8-state):
-HHHHHHHS--HHHHHHHT-TTS-HHHHHHHHHHHHHHHHHHHHHT-SSTTSHHHHHHHHHHHHHHHHHHHHHSS-HHHHHHHHHHHHHHHHHHHHHT-TTTS-TTSHHHHHHHHHHHHHHHHHHHHHHHTPPPPP--------------------

pLDDT: mean 84.75, std 18.5, range [33.97, 97.38]

Nearest PDB structures (foldseek):
  7x15-assembly1_A  TM=8.214E-01  e=1.317E-13  Danio rerio
  8edv-assembly1_A  TM=7.990E-01  e=3.517E-07  Caenorhabditis elegans
  8edv-assembly2_C  TM=7.983E-01  e=3.706E-07  Caenorhabditis elegans
  8edv-assembly2_D  TM=7.908E-01  e=6.263E-07  Caenorhabditis elegans
  8edv-assembly1_B  TM=7.935E-01  e=1.611E-06  Caenorhabditis elegans

Foldseek 3Di:
DVLLVCLLDDDVVLLVLQPDPVDDLVVNLVVLLVVLQVVLVVVCVVDPDNPDPSVVVSVVCSPVSSLLSCLNRHPDVVSVVLSVLVVVLVVVLVVLLPDVVQAPPPDPVRSVVSNVVSVVVSVCVSCVVVVHDPPDDPPDPPPPPPDDDDDDDDDD

Solvent-accessible surface area (backbone atoms only — not comparable to full-atom values): 9312 Å² total; per-residue (Å²): 115,60,74,62,52,50,47,70,60,56,59,69,73,59,50,52,53,60,69,35,85,89,57,52,68,72,55,39,53,50,53,46,34,51,51,50,37,52,53,49,54,55,54,51,73,71,45,90,51,74,87,33,71,68,37,55,50,46,61,54,41,60,62,51,48,36,55,46,29,43,14,70,64,45,91,49,62,71,49,24,52,53,39,50,52,49,51,50,50,54,55,48,50,60,50,46,63,74,29,75,91,69,28,49,84,88,43,72,69,50,33,52,51,36,50,50,51,54,53,50,56,51,46,52,55,52,30,58,73,71,71,42,80,75,78,74,84,80,71,84,73,76,77,75,86,77,74,80,90,77,90,78,80,88,85,137

Radius of gyration: 22.87 Å; Cα contacts (8 Å, |Δi|>4): 96; chains: 1; bounding box: 80×45×50 Å